Protein AF-A0A4U8T5Z8-F1 (afdb_monomer)

Radius of gyration: 19.54 Å; Cα contacts (8 Å, |Δi|>4): 35; chains: 1; bounding box: 34×48×48 Å

Structure (mmCIF, N/CA/C/O backbone):
data_AF-A0A4U8T5Z8-F1
#
_entry.id   AF-A0A4U8T5Z8-F1
#
loop_
_atom_site.group_PDB
_atom_site.id
_atom_site.type_symbol
_atom_site.label_atom_id
_atom_site.label_alt_id
_atom_site.label_comp_id
_atom_site.label_asym_id
_atom_site.label_entity_id
_atom_site.label_seq_id
_atom_site.pdbx_PDB_ins_code
_atom_site.Cartn_x
_atom_site.Cartn_y
_atom_site.Cartn_z
_atom_site.occupancy
_atom_site.B_iso_or_equiv
_atom_site.auth_seq_id
_atom_site.auth_comp_id
_atom_site.auth_asym_id
_atom_site.auth_atom_id
_atom_site.pdbx_PDB_model_num
ATOM 1 N N . MET A 1 1 ? -24.055 36.782 -3.676 1.00 59.88 1 MET A N 1
ATOM 2 C CA . MET A 1 1 ? -22.616 37.015 -3.956 1.00 59.88 1 MET A CA 1
ATOM 3 C C . MET A 1 1 ? -21.7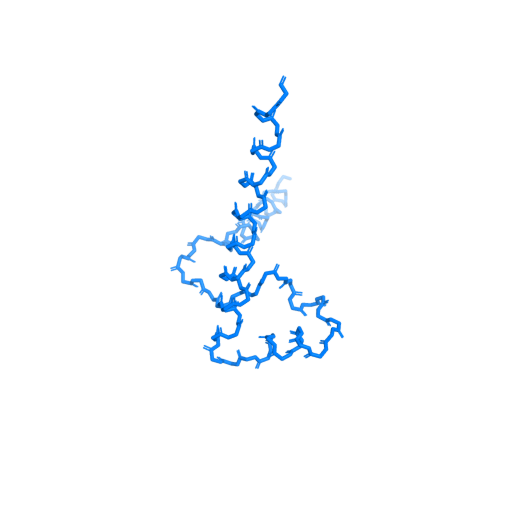08 36.577 -2.806 1.00 59.88 1 MET A C 1
ATOM 5 O O . MET A 1 1 ? -20.834 35.757 -3.040 1.00 59.88 1 MET A O 1
ATOM 9 N N . LYS A 1 2 ? -21.946 37.013 -1.560 1.00 58.66 2 LYS A N 1
ATOM 10 C CA . LYS A 1 2 ? -21.131 36.641 -0.381 1.00 58.66 2 LYS A CA 1
ATOM 11 C C . LYS A 1 2 ? -21.041 35.124 -0.110 1.00 58.66 2 LYS A C 1
ATOM 13 O O . LYS A 1 2 ? -19.957 34.627 0.157 1.00 58.66 2 LYS A O 1
ATOM 18 N N . HIS A 1 3 ? -22.136 34.376 -0.276 1.00 63.25 3 HIS A N 1
ATOM 19 C CA . HIS A 1 3 ? -22.136 32.910 -0.116 1.00 63.25 3 HIS A CA 1
ATOM 20 C C . HIS A 1 3 ? -21.332 32.163 -1.190 1.00 63.25 3 HIS A C 1
ATOM 22 O O . HIS A 1 3 ? -20.741 31.132 -0.896 1.00 63.25 3 HIS A O 1
ATOM 28 N N . PHE A 1 4 ? -21.261 32.699 -2.412 1.00 69.00 4 PHE A N 1
ATOM 29 C CA . PHE A 1 4 ? -20.518 32.071 -3.508 1.00 69.00 4 PHE A CA 1
ATOM 30 C C . PHE A 1 4 ? -19.002 32.186 -3.287 1.00 69.00 4 PHE A C 1
ATOM 32 O O . PHE A 1 4 ? -18.268 31.227 -3.485 1.00 69.00 4 PHE A O 1
ATOM 39 N N . ILE A 1 5 ? -18.548 33.331 -2.764 1.00 74.38 5 ILE A N 1
ATOM 40 C CA . ILE A 1 5 ? -17.146 33.566 -2.381 1.00 74.38 5 ILE A CA 1
ATOM 41 C C . ILE A 1 5 ? -16.720 32.620 -1.248 1.00 74.38 5 ILE A C 1
ATOM 43 O O . ILE A 1 5 ? -15.619 32.080 -1.276 1.00 74.38 5 ILE A O 1
ATOM 47 N N . ILE A 1 6 ? -17.609 32.379 -0.281 1.00 71.25 6 ILE A N 1
ATOM 48 C CA . ILE A 1 6 ? -17.362 31.461 0.837 1.00 71.25 6 ILE A CA 1
ATOM 49 C C . ILE A 1 6 ? -17.203 30.017 0.335 1.00 71.25 6 ILE A C 1
ATOM 51 O O . ILE A 1 6 ? -16.262 29.340 0.734 1.00 71.25 6 ILE A O 1
ATOM 55 N N . ILE A 1 7 ? -18.058 29.566 -0.588 1.00 73.69 7 ILE A N 1
ATOM 56 C CA . ILE A 1 7 ? -17.959 28.226 -1.194 1.00 73.69 7 ILE A CA 1
ATOM 57 C C . ILE A 1 7 ? -16.639 28.065 -1.965 1.00 73.69 7 ILE A C 1
ATOM 59 O O . ILE A 1 7 ? -15.962 27.052 -1.807 1.00 73.69 7 ILE A O 1
ATOM 63 N N . CYS A 1 8 ? -16.221 29.074 -2.735 1.00 67.25 8 CYS A N 1
ATOM 64 C CA . CYS A 1 8 ? -14.933 29.044 -3.433 1.00 67.25 8 CYS A CA 1
ATOM 65 C C . CYS A 1 8 ? -13.736 28.991 -2.468 1.00 67.25 8 CYS A C 1
ATOM 67 O O . CYS A 1 8 ? -12.768 28.287 -2.742 1.00 67.25 8 CYS A O 1
ATOM 69 N N . LEU A 1 9 ? -13.791 29.693 -1.332 1.00 62.41 9 LEU A N 1
ATOM 70 C CA . LEU A 1 9 ? -12.735 29.642 -0.314 1.00 62.41 9 LEU A CA 1
ATOM 71 C C . LEU A 1 9 ? -12.644 28.26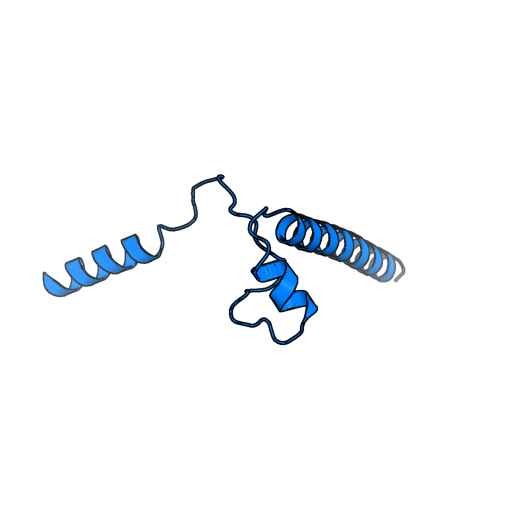2 0.354 1.00 62.41 9 LEU A C 1
ATOM 73 O O . LEU A 1 9 ? -11.540 27.759 0.533 1.00 62.41 9 LEU A O 1
ATOM 77 N N . PHE A 1 10 ? -13.777 27.613 0.645 1.00 62.97 10 PHE A N 1
ATOM 78 C CA . PHE A 1 10 ? -13.784 26.250 1.190 1.00 62.97 10 PHE A CA 1
ATOM 79 C C . PHE A 1 10 ? -13.264 25.204 0.197 1.00 62.97 10 PHE A C 1
ATOM 81 O O . PHE A 1 10 ? -12.540 24.300 0.602 1.00 62.97 10 PHE A O 1
ATOM 88 N N . LEU A 1 11 ? -13.562 25.344 -1.099 1.00 59.59 11 LEU A N 1
ATOM 89 C CA . LEU A 1 11 ? -13.049 24.428 -2.123 1.00 59.59 11 LEU A CA 1
ATOM 90 C C . LEU A 1 11 ? -11.518 24.466 -2.222 1.00 59.59 11 LEU A C 1
ATOM 92 O O . LEU A 1 11 ? -10.906 23.415 -2.347 1.00 59.59 11 LEU A O 1
ATOM 96 N N . ASN A 1 12 ? -10.887 25.638 -2.097 1.00 60.66 12 ASN A N 1
ATOM 97 C CA . ASN A 1 12 ? -9.423 25.756 -2.164 1.00 60.66 12 ASN A CA 1
ATOM 98 C C . ASN A 1 12 ? -8.700 25.110 -0.968 1.00 60.66 12 ASN A C 1
ATOM 100 O O . ASN A 1 12 ? -7.572 24.654 -1.124 1.00 60.66 12 ASN A O 1
ATOM 104 N N . ILE A 1 13 ? -9.344 25.027 0.201 1.00 58.12 13 ILE A N 1
ATOM 105 C CA . ILE A 1 13 ? -8.769 24.363 1.384 1.00 58.12 13 ILE A CA 1
ATOM 106 C C . ILE A 1 13 ? -8.775 22.836 1.204 1.00 58.12 13 ILE A C 1
ATOM 108 O O . ILE A 1 13 ? -7.844 22.169 1.639 1.00 58.12 13 ILE A O 1
ATOM 112 N N . ILE A 1 14 ? -9.767 22.287 0.493 1.00 56.72 14 ILE A N 1
ATOM 113 C CA . ILE A 1 14 ? -9.887 20.839 0.238 1.00 56.72 14 ILE A CA 1
ATOM 114 C C . ILE A 1 14 ? -8.813 20.340 -0.752 1.00 56.72 14 ILE A C 1
ATOM 116 O O . ILE A 1 14 ? -8.448 19.171 -0.719 1.00 56.72 14 ILE A O 1
ATOM 120 N N . TYR A 1 15 ? -8.264 21.216 -1.604 1.00 49.66 15 TYR A N 1
ATOM 121 C CA . TYR A 1 15 ? -7.185 20.869 -2.545 1.00 49.66 15 TYR A CA 1
ATOM 122 C C . TYR A 1 15 ? -5.769 21.149 -2.013 1.00 49.66 15 TYR A C 1
ATOM 124 O O . TYR A 1 15 ? -4.799 20.893 -2.724 1.00 49.66 15 TYR A O 1
ATOM 132 N N . ALA A 1 16 ? -5.624 21.668 -0.789 1.00 48.78 16 ALA A N 1
ATOM 133 C CA . ALA A 1 16 ? -4.325 22.013 -0.206 1.00 48.78 16 ALA A CA 1
ATOM 134 C C . ALA A 1 16 ? -3.681 20.874 0.614 1.00 48.78 16 A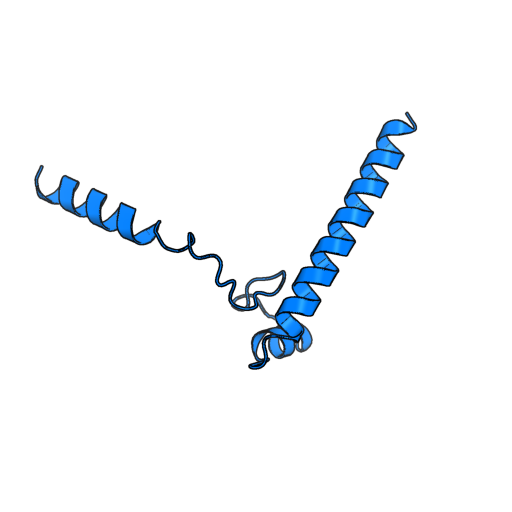LA A C 1
ATOM 136 O O . ALA A 1 16 ? -2.705 21.108 1.321 1.00 48.78 16 ALA A O 1
ATOM 137 N N . GLU A 1 17 ? -4.176 19.640 0.507 1.00 47.44 17 GLU A N 1
ATOM 138 C CA . GLU A 1 17 ? -3.511 18.451 1.052 1.00 47.44 17 GLU A CA 1
ATOM 139 C C . GLU A 1 17 ? -2.737 17.717 -0.056 1.00 47.44 17 GLU A C 1
ATOM 141 O O . GLU A 1 17 ? -3.257 16.764 -0.623 1.00 47.44 17 GLU A O 1
ATOM 146 N N . SER A 1 18 ? -1.514 18.160 -0.386 1.00 53.09 18 SER A N 1
ATOM 147 C CA . SER A 1 18 ? -0.412 17.267 -0.837 1.00 53.09 18 SER A CA 1
ATOM 148 C C . SER A 1 18 ? 0.885 17.994 -1.235 1.00 53.09 18 SER A C 1
ATOM 150 O O . SER A 1 18 ? 1.604 17.521 -2.116 1.00 53.09 18 SER A O 1
ATOM 152 N N . ILE A 1 19 ? 1.221 19.141 -0.638 1.00 52.12 19 ILE A N 1
ATOM 153 C CA . ILE A 1 19 ? 2.573 19.709 -0.790 1.00 52.12 19 ILE A CA 1
ATOM 154 C C . ILE A 1 19 ? 3.264 19.672 0.567 1.00 52.12 19 ILE A C 1
ATOM 156 O O . ILE A 1 19 ? 3.602 20.694 1.151 1.00 52.12 19 ILE A O 1
ATOM 160 N N . GLU A 1 20 ? 3.454 18.462 1.080 1.00 44.28 20 GLU A N 1
ATOM 161 C CA . GLU A 1 20 ? 4.455 18.212 2.104 1.00 44.28 20 GLU A CA 1
ATOM 162 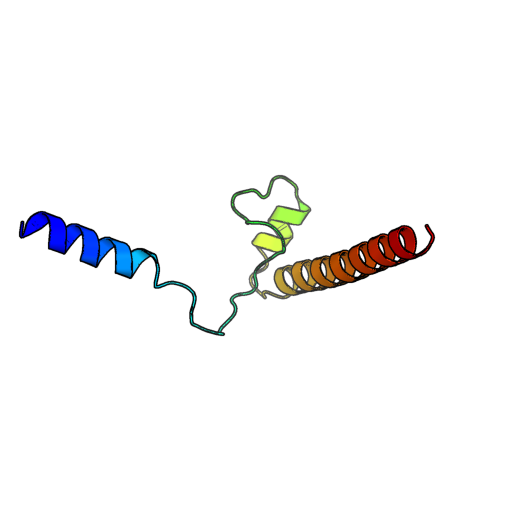C C . GLU A 1 20 ? 5.161 16.904 1.753 1.00 44.28 20 GLU A C 1
ATOM 164 O O . GLU A 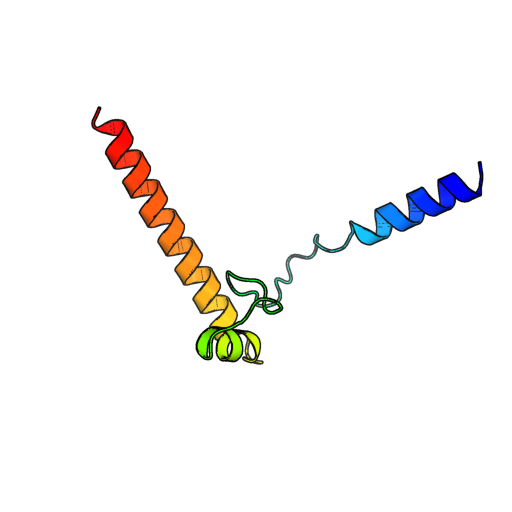1 20 ? 4.571 15.824 1.741 1.00 44.28 20 GLU A O 1
ATOM 169 N N . SER A 1 21 ? 6.435 17.018 1.394 1.00 54.69 21 SER A N 1
ATOM 170 C CA . SER A 1 21 ? 7.366 15.924 1.125 1.00 54.69 21 SER A CA 1
ATOM 171 C C . SER A 1 21 ? 7.782 15.214 2.420 1.00 54.69 21 SER A C 1
ATOM 173 O O . SER A 1 21 ? 8.967 15.042 2.686 1.00 54.69 21 SER A O 1
ATOM 175 N N . ASN A 1 22 ? 6.790 14.795 3.202 1.00 50.56 22 ASN A N 1
ATOM 176 C CA . ASN A 1 22 ? 6.899 13.886 4.336 1.00 50.56 22 ASN A CA 1
ATOM 177 C C . ASN A 1 22 ? 6.019 12.683 3.978 1.00 50.56 22 ASN A C 1
ATOM 179 O O . ASN A 1 22 ? 4.916 12.527 4.499 1.00 50.56 22 ASN A O 1
ATOM 183 N N . VAL A 1 23 ? 6.433 11.928 2.955 1.00 58.44 23 VAL A N 1
ATOM 184 C CA . VAL A 1 23 ? 5.614 10.884 2.325 1.00 58.44 23 VAL A CA 1
ATOM 185 C C . VAL A 1 23 ? 5.327 9.806 3.364 1.00 58.44 23 VAL A C 1
ATOM 187 O O . VAL A 1 23 ? 6.176 8.972 3.662 1.00 58.44 23 VAL A O 1
ATOM 190 N N . SER A 1 24 ? 4.133 9.856 3.954 1.00 65.75 24 SER A N 1
ATOM 191 C CA . SER A 1 24 ? 3.606 8.749 4.743 1.00 65.75 24 SER A CA 1
ATOM 192 C C . SER A 1 24 ? 3.701 7.476 3.890 1.00 65.75 24 SER A C 1
ATOM 194 O O . SER A 1 24 ? 3.328 7.540 2.712 1.00 65.75 24 SER A O 1
ATOM 196 N N . PRO A 1 25 ? 4.214 6.358 4.439 1.00 67.44 25 PRO A N 1
ATOM 197 C CA . PRO A 1 25 ? 4.353 5.107 3.706 1.00 67.44 25 PRO A CA 1
ATOM 198 C C . PRO A 1 25 ? 3.037 4.753 3.017 1.00 67.44 25 PRO A C 1
ATOM 200 O O . PRO A 1 25 ? 2.005 4.584 3.674 1.00 67.44 25 PRO A O 1
ATOM 203 N N . LYS A 1 26 ? 3.047 4.697 1.683 1.00 85.19 26 LYS A N 1
ATOM 204 C CA . LYS A 1 26 ? 1.833 4.507 0.891 1.00 85.19 26 LYS A CA 1
ATOM 205 C C . LYS A 1 26 ? 2.034 3.357 -0.091 1.00 85.19 26 LYS A C 1
ATOM 207 O O . LYS A 1 26 ? 2.899 3.469 -0.953 1.00 85.19 26 LYS A O 1
ATOM 212 N N . PRO A 1 27 ? 1.223 2.292 -0.002 1.00 92.88 27 PRO A N 1
ATOM 213 C CA . PRO A 1 27 ? 1.310 1.193 -0.947 1.00 92.88 27 PRO A CA 1
ATOM 214 C C . PRO A 1 27 ? 0.837 1.626 -2.342 1.00 92.88 27 PRO A C 1
ATOM 216 O O . PRO A 1 27 ? 0.155 2.644 -2.514 1.00 92.88 27 PRO A O 1
ATOM 219 N N . SER A 1 28 ? 1.156 0.812 -3.344 1.00 94.38 28 SER A N 1
ATOM 220 C CA . SER A 1 28 ? 0.795 0.992 -4.757 1.00 94.38 28 SER A CA 1
ATOM 221 C C . SER A 1 28 ? -0.718 0.972 -5.026 1.00 94.38 28 SER A C 1
ATOM 223 O O . SER A 1 28 ? -1.174 1.329 -6.115 1.00 94.38 28 SER A O 1
ATOM 225 N N . PHE A 1 29 ? -1.518 0.607 -4.024 1.00 93.75 29 PHE A N 1
ATOM 226 C CA . PHE A 1 29 ? -2.974 0.559 -4.060 1.00 93.75 29 PHE A CA 1
ATOM 227 C C . PHE A 1 29 ? -3.587 1.304 -2.859 1.00 93.75 29 PHE A C 1
ATOM 229 O O . PHE A 1 29 ? -2.978 1.430 -1.799 1.00 93.75 29 PHE A O 1
ATOM 236 N N . PRO A 1 30 ? -4.825 1.814 -2.971 1.00 93.00 30 PRO A N 1
ATOM 237 C CA . PRO A 1 30 ? -5.491 2.464 -1.849 1.00 93.00 30 PRO A CA 1
ATOM 238 C C . PRO A 1 30 ? -6.002 1.426 -0.838 1.00 93.00 30 PRO A C 1
ATOM 240 O O . PRO A 1 30 ? -6.817 0.572 -1.183 1.00 93.00 30 PRO A O 1
ATOM 243 N N . CYS A 1 31 ? -5.617 1.559 0.434 1.00 92.38 31 CYS A N 1
ATOM 244 C CA . CYS A 1 31 ? -5.984 0.611 1.495 1.00 92.38 31 CYS A CA 1
ATOM 245 C C . CYS A 1 31 ? -7.492 0.411 1.702 1.00 92.38 31 CYS A C 1
ATOM 247 O O . CYS A 1 31 ? -7.923 -0.677 2.075 1.00 92.38 31 CYS A O 1
ATOM 249 N N . ILE A 1 32 ? -8.324 1.406 1.375 1.00 94.50 32 ILE A N 1
ATOM 250 C CA . ILE A 1 32 ? -9.793 1.260 1.384 1.00 94.50 32 ILE A CA 1
ATOM 251 C C . ILE A 1 32 ? -10.301 0.201 0.389 1.00 94.50 32 ILE A C 1
ATOM 253 O O . ILE A 1 32 ? -11.422 -0.284 0.516 1.00 94.50 32 ILE A O 1
ATOM 257 N N . ARG A 1 33 ? -9.486 -0.167 -0.605 1.00 94.31 33 ARG A N 1
ATOM 258 C CA . ARG A 1 33 ? -9.789 -1.195 -1.607 1.00 94.31 33 ARG A CA 1
ATOM 259 C C . ARG A 1 33 ? -9.086 -2.526 -1.332 1.00 94.31 33 ARG A C 1
ATOM 261 O O . ARG A 1 33 ? -9.170 -3.409 -2.176 1.00 9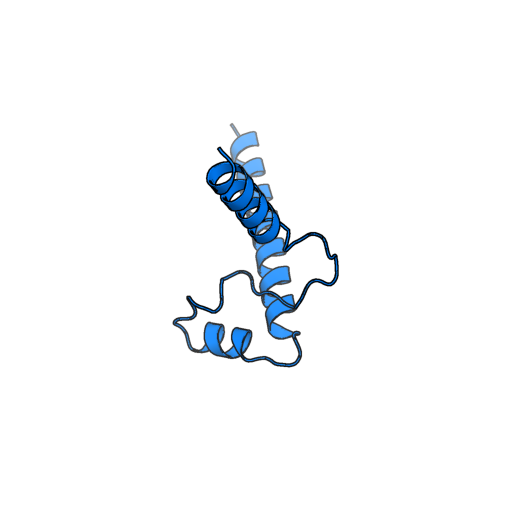4.31 33 ARG A O 1
ATOM 268 N N . ALA A 1 34 ? -8.418 -2.691 -0.189 1.00 96.19 34 ALA A N 1
ATOM 269 C CA . ALA A 1 34 ? -7.760 -3.944 0.168 1.00 96.19 34 ALA A CA 1
ATOM 270 C C . ALA A 1 34 ? -8.789 -5.077 0.340 1.00 96.19 34 ALA A C 1
ATOM 272 O O . ALA A 1 34 ? -9.630 -5.060 1.244 1.00 96.19 34 ALA A O 1
ATOM 273 N N . THR A 1 35 ? -8.705 -6.096 -0.508 1.00 96.25 35 THR A N 1
ATOM 274 C CA . THR A 1 35 ? -9.588 -7.269 -0.496 1.00 96.25 35 THR A CA 1
ATOM 275 C C . THR A 1 35 ? -8.859 -8.521 -0.027 1.00 96.25 35 THR A C 1
ATOM 277 O O . THR A 1 35 ? -9.424 -9.318 0.731 1.00 96.25 35 THR A O 1
ATOM 280 N N . THR A 1 36 ? -7.593 -8.679 -0.411 1.00 97.94 36 THR A N 1
ATOM 281 C CA . THR A 1 36 ? -6.795 -9.866 -0.116 1.00 97.94 36 THR A CA 1
ATOM 282 C C . THR A 1 36 ? -6.147 -9.791 1.263 1.00 97.94 36 THR A C 1
ATOM 284 O O . THR A 1 36 ? -6.004 -8.730 1.872 1.00 97.94 36 THR A O 1
ATOM 287 N N . LYS A 1 37 ? -5.731 -10.951 1.783 1.00 97.88 37 LYS A N 1
ATOM 288 C CA . LYS A 1 37 ? -5.019 -11.025 3.065 1.00 97.88 37 LYS A CA 1
ATOM 289 C C . LYS A 1 37 ? -3.702 -10.242 3.028 1.00 97.88 37 LYS A C 1
ATOM 291 O O . LYS A 1 37 ? -3.373 -9.594 4.011 1.00 97.88 37 LYS A O 1
ATOM 296 N N . ILE A 1 38 ? -2.978 -10.299 1.910 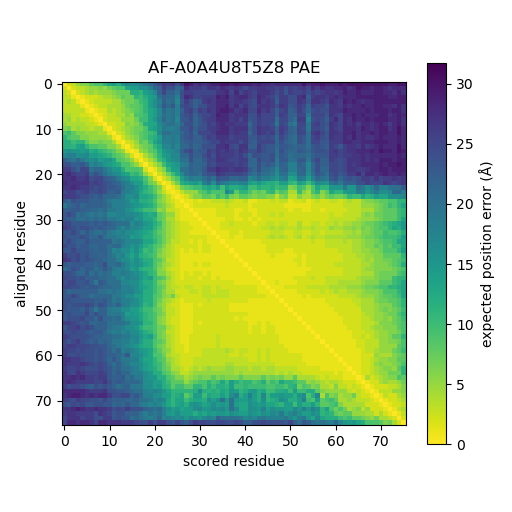1.00 97.19 38 ILE A N 1
ATOM 297 C CA . ILE A 1 38 ? -1.687 -9.620 1.750 1.00 97.19 38 ILE A CA 1
ATOM 298 C C . ILE A 1 38 ? -1.891 -8.108 1.703 1.00 97.19 38 ILE A C 1
ATOM 300 O O . ILE A 1 38 ? -1.234 -7.399 2.452 1.00 97.19 38 ILE A O 1
ATOM 304 N N . GLU A 1 39 ? -2.861 -7.623 0.923 1.00 96.69 39 GLU A N 1
ATOM 305 C CA . GLU A 1 39 ? -3.180 -6.189 0.869 1.00 96.69 39 GLU A CA 1
ATOM 306 C C . GLU A 1 39 ? -3.529 -5.637 2.256 1.00 96.69 39 GLU A C 1
ATOM 308 O O . GLU A 1 39 ? -3.085 -4.556 2.632 1.00 96.69 39 GLU A O 1
ATOM 313 N N . LYS A 1 40 ? -4.284 -6.404 3.053 1.00 97.44 40 LYS A N 1
ATOM 314 C CA . LYS A 1 40 ? -4.604 -6.020 4.433 1.00 97.44 40 LYS A CA 1
ATOM 315 C C . LYS A 1 40 ? -3.361 -5.980 5.318 1.00 97.44 40 LYS A C 1
ATOM 317 O O . LYS A 1 40 ? -3.215 -5.009 6.043 1.00 97.44 40 LYS A O 1
ATOM 322 N N . ILE A 1 41 ? -2.476 -6.979 5.230 1.00 97.38 41 ILE A N 1
ATOM 323 C CA . ILE A 1 41 ? -1.204 -7.010 5.977 1.00 97.38 41 ILE A CA 1
ATOM 324 C C . ILE A 1 41 ? -0.358 -5.779 5.650 1.00 97.38 41 ILE A C 1
ATOM 326 O O . ILE A 1 41 ? 0.074 -5.096 6.572 1.00 97.38 41 ILE A O 1
ATOM 330 N N . ILE A 1 42 ? -0.184 -5.475 4.361 1.00 96.00 42 ILE A N 1
ATOM 331 C CA . ILE A 1 42 ? 0.554 -4.297 3.893 1.00 96.00 42 ILE A CA 1
ATOM 332 C C . ILE A 1 42 ? -0.074 -3.026 4.467 1.00 96.00 42 ILE A C 1
ATOM 334 O O . ILE A 1 42 ? 0.634 -2.167 4.959 1.00 96.00 42 ILE A O 1
ATOM 338 N N . CYS A 1 43 ? -1.401 -2.901 4.463 1.00 95.00 43 CYS A N 1
ATOM 339 C CA . CYS A 1 43 ? -2.072 -1.713 4.988 1.00 95.00 43 CYS A CA 1
ATOM 340 C C . CYS A 1 43 ? -2.022 -1.565 6.513 1.00 95.00 43 CYS A C 1
ATOM 342 O O . CYS A 1 43 ? -2.125 -0.446 7.007 1.00 95.00 43 CYS A O 1
ATOM 344 N N . THR A 1 44 ? -1.904 -2.666 7.257 1.00 95.62 44 THR A N 1
ATOM 345 C CA . THR A 1 44 ? -1.858 -2.660 8.729 1.00 95.62 44 THR A CA 1
ATOM 346 C C . THR A 1 44 ? -0.442 -2.634 9.296 1.00 95.62 44 THR A C 1
ATOM 348 O O . THR A 1 44 ? -0.288 -2.686 10.512 1.00 95.62 44 THR A O 1
ATOM 351 N N . ASP A 1 45 ? 0.587 -2.606 8.449 1.00 94.81 45 ASP A N 1
ATOM 352 C CA . ASP A 1 45 ? 1.972 -2.521 8.899 1.00 94.81 45 ASP A CA 1
ATOM 353 C C . ASP A 1 45 ? 2.270 -1.132 9.474 1.00 94.81 45 ASP A C 1
ATOM 355 O O . ASP A 1 45 ? 2.423 -0.155 8.748 1.00 94.81 45 ASP A O 1
ATOM 359 N N . GLU A 1 46 ? 2.347 -1.036 10.796 1.00 91.69 46 GLU A N 1
ATOM 360 C CA . GLU A 1 46 ? 2.598 0.235 11.478 1.00 91.69 46 GLU A CA 1
ATOM 361 C C . GLU A 1 46 ? 4.009 0.781 11.217 1.00 91.69 46 GLU A C 1
ATOM 363 O O . GLU A 1 46 ? 4.231 1.984 11.359 1.00 91.69 46 GLU A O 1
ATOM 368 N N . SER A 1 47 ? 4.958 -0.083 10.832 1.00 92.69 47 SER A N 1
ATOM 369 C CA . SER A 1 47 ? 6.346 0.318 10.581 1.00 92.69 47 SER A CA 1
ATOM 370 C C . SER A 1 47 ? 6.516 1.115 9.287 1.00 92.69 47 SER A C 1
ATOM 372 O O . SER A 1 47 ? 7.451 1.908 9.176 1.00 92.69 47 SER A O 1
ATOM 374 N N . GLY A 1 48 ? 5.614 0.943 8.315 1.00 92.81 48 GLY A N 1
ATOM 375 C CA . GLY A 1 48 ? 5.744 1.568 7.003 1.00 92.81 48 GLY A CA 1
ATOM 376 C C . GLY A 1 48 ? 6.585 0.771 5.999 1.00 92.81 48 GLY A C 1
ATOM 377 O O . GLY A 1 48 ? 6.625 1.118 4.816 1.00 92.81 48 GLY A O 1
ATOM 378 N N . GLU A 1 49 ? 7.305 -0.259 6.447 1.00 95.62 49 GLU A N 1
ATOM 379 C CA . GLU A 1 49 ? 8.293 -0.961 5.626 1.00 95.62 49 GLU A CA 1
ATOM 380 C C . GLU A 1 49 ? 7.633 -1.728 4.479 1.00 95.62 49 GLU A C 1
ATOM 382 O O . GLU A 1 49 ? 8.122 -1.692 3.348 1.00 95.62 49 GLU A O 1
ATOM 387 N N . LEU A 1 50 ? 6.492 -2.375 4.733 1.00 96.25 50 LEU A N 1
ATOM 388 C CA . LEU A 1 50 ? 5.776 -3.135 3.712 1.00 96.25 50 LEU A CA 1
ATOM 389 C C . LEU A 1 50 ? 5.082 -2.236 2.691 1.00 96.25 50 LEU A C 1
ATOM 391 O O . LEU A 1 50 ? 5.033 -2.5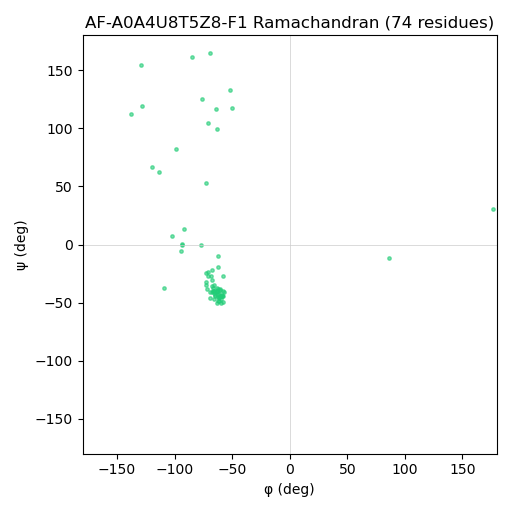93 1.515 1.00 96.25 50 LEU A O 1
ATOM 395 N N . GLN A 1 51 ? 4.566 -1.075 3.100 1.00 95.94 51 GLN A N 1
ATOM 396 C CA . GLN A 1 51 ? 3.987 -0.111 2.164 1.00 95.94 51 GLN A CA 1
ATOM 397 C C . GLN A 1 51 ? 5.057 0.452 1.227 1.00 95.94 51 GLN A C 1
ATOM 399 O O . GLN A 1 51 ? 4.813 0.570 0.026 1.00 95.94 51 GLN A O 1
ATOM 404 N N . ASN A 1 52 ? 6.242 0.759 1.764 1.00 94.75 52 ASN A N 1
ATOM 405 C CA . ASN A 1 52 ? 7.370 1.240 0.969 1.00 94.75 52 ASN A CA 1
ATOM 406 C C . ASN A 1 52 ? 7.861 0.161 0.001 1.00 94.75 52 ASN A C 1
ATOM 408 O O . ASN A 1 52 ? 7.982 0.427 -1.191 1.00 94.75 52 ASN A O 1
ATOM 412 N N . LEU A 1 53 ? 8.048 -1.075 0.477 1.00 95.75 53 LEU A N 1
ATOM 413 C CA . LEU A 1 53 ? 8.470 -2.187 -0.373 1.00 95.75 53 LEU A CA 1
ATOM 414 C C . LEU A 1 53 ? 7.486 -2.445 -1.525 1.00 95.75 53 LEU A C 1
ATOM 416 O O . LEU A 1 53 ? 7.912 -2.638 -2.662 1.00 95.75 53 LEU A O 1
ATOM 420 N N . ASP A 1 54 ? 6.180 -2.439 -1.247 1.00 96.12 54 ASP A N 1
ATOM 421 C CA . ASP A 1 54 ? 5.139 -2.594 -2.270 1.00 96.12 54 ASP A CA 1
ATOM 422 C C . ASP A 1 54 ? 5.200 -1.474 -3.322 1.00 96.12 54 ASP A C 1
ATOM 424 O O . ASP A 1 54 ? 5.153 -1.743 -4.526 1.00 96.12 54 ASP A O 1
ATOM 428 N N . SER A 1 55 ? 5.374 -0.224 -2.880 1.00 94.62 55 SER A N 1
ATOM 429 C CA . SER A 1 55 ? 5.527 0.930 -3.770 1.00 94.62 55 SER A CA 1
ATOM 430 C C . SER A 1 55 ? 6.776 0.815 -4.650 1.00 94.62 55 SER A C 1
ATOM 432 O O . SER A 1 55 ? 6.674 0.953 -5.873 1.00 94.62 55 SER A O 1
ATOM 434 N N . ASP A 1 56 ? 7.928 0.503 -4.055 1.00 94.81 56 ASP A N 1
ATOM 435 C CA . ASP A 1 56 ? 9.210 0.373 -4.755 1.00 94.81 56 ASP A CA 1
ATOM 436 C C . ASP A 1 56 ? 9.160 -0.751 -5.799 1.00 94.81 56 ASP A C 1
ATOM 438 O O . ASP A 1 56 ? 9.572 -0.583 -6.950 1.00 94.81 56 ASP A O 1
ATOM 442 N N . MET A 1 57 ? 8.607 -1.910 -5.429 1.00 94.75 57 MET A N 1
ATOM 443 C CA . MET A 1 57 ? 8.456 -3.035 -6.351 1.00 94.75 57 MET A CA 1
ATOM 444 C C . MET A 1 57 ? 7.534 -2.696 -7.524 1.00 94.75 57 MET A C 1
ATOM 446 O O . MET A 1 57 ? 7.832 -3.062 -8.666 1.00 94.75 57 MET A O 1
ATOM 450 N N . ASN A 1 58 ? 6.435 -1.988 -7.265 1.00 95.06 58 ASN A N 1
ATOM 451 C CA . ASN A 1 58 ? 5.517 -1.547 -8.309 1.00 95.06 58 ASN A CA 1
ATOM 452 C C . ASN A 1 58 ? 6.176 -0.527 -9.254 1.00 95.06 58 ASN A C 1
ATOM 454 O O . ASN A 1 58 ? 5.999 -0.614 -10.471 1.00 95.06 58 ASN A O 1
ATOM 458 N N . GLU A 1 59 ? 6.979 0.405 -8.734 1.00 93.56 59 GLU A N 1
ATOM 459 C CA . GLU A 1 59 ? 7.755 1.336 -9.560 1.00 93.56 59 GLU A CA 1
ATOM 460 C C . GLU A 1 59 ? 8.726 0.588 -10.481 1.00 93.56 59 GLU A C 1
ATOM 462 O O . GLU A 1 59 ? 8.712 0.787 -11.700 1.00 93.56 59 GLU A O 1
ATOM 467 N N . VAL A 1 60 ? 9.518 -0.331 -9.922 1.00 95.00 60 VAL A N 1
ATOM 468 C CA . VAL A 1 60 ? 10.474 -1.135 -10.693 1.00 95.00 60 VAL A CA 1
ATOM 469 C C . VAL A 1 60 ? 9.763 -1.943 -11.778 1.00 95.00 60 VAL A C 1
ATOM 471 O O . VAL A 1 60 ? 10.218 -1.965 -12.925 1.00 95.00 60 VAL A O 1
ATOM 474 N N . PHE A 1 61 ? 8.628 -2.566 -11.455 1.00 92.38 61 PHE A N 1
ATOM 475 C CA . PHE A 1 61 ? 7.828 -3.306 -12.428 1.00 92.38 61 PHE A CA 1
ATOM 476 C C . PHE A 1 61 ? 7.354 -2.410 -13.580 1.00 92.38 61 PHE A C 1
ATOM 478 O O . PHE A 1 61 ? 7.542 -2.764 -14.746 1.00 92.38 61 PHE A O 1
ATOM 485 N N . ASN A 1 62 ? 6.823 -1.224 -13.276 1.00 92.94 62 ASN A N 1
ATOM 486 C CA . ASN A 1 62 ? 6.361 -0.272 -14.289 1.00 92.94 62 ASN A CA 1
ATOM 487 C C . ASN A 1 62 ? 7.502 0.219 -15.189 1.00 92.94 62 ASN A C 1
ATOM 489 O O . ASN A 1 62 ? 7.331 0.310 -16.405 1.00 92.94 62 ASN A O 1
ATOM 493 N N . ILE A 1 63 ? 8.686 0.477 -14.625 1.00 93.19 63 ILE A N 1
ATOM 494 C CA . ILE A 1 63 ? 9.881 0.846 -15.398 1.00 93.19 63 ILE A CA 1
ATOM 495 C C . ILE A 1 63 ? 10.270 -0.279 -16.356 1.00 93.19 63 ILE A C 1
ATOM 497 O O . ILE A 1 63 ? 10.581 -0.027 -17.522 1.00 93.19 63 ILE A O 1
ATOM 501 N N . ILE A 1 64 ? 10.287 -1.519 -15.868 1.00 93.50 64 ILE A N 1
ATOM 502 C CA . ILE A 1 64 ? 10.654 -2.685 -16.669 1.00 93.50 64 ILE A CA 1
ATOM 503 C C . ILE A 1 64 ? 9.651 -2.874 -17.807 1.00 93.50 64 ILE A C 1
ATOM 505 O O . ILE A 1 64 ? 10.064 -2.967 -18.962 1.00 93.50 64 ILE A O 1
ATOM 509 N N . MET A 1 65 ? 8.353 -2.868 -17.507 1.00 91.12 65 MET A N 1
ATOM 510 C CA . MET A 1 65 ? 7.301 -3.040 -18.508 1.00 91.12 65 MET A CA 1
ATOM 511 C C . MET A 1 65 ? 7.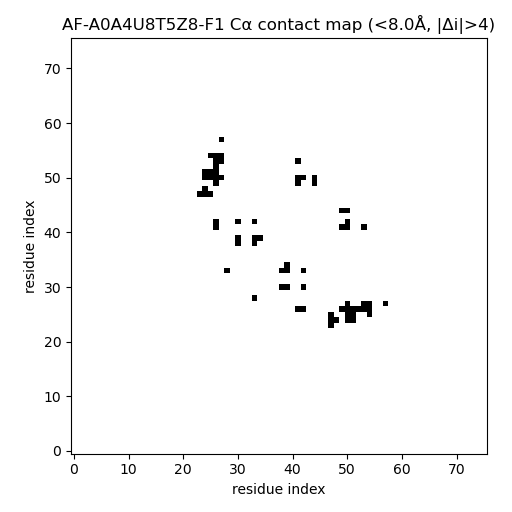303 -1.917 -19.544 1.00 91.12 65 MET A C 1
ATOM 513 O O . MET A 1 65 ? 7.313 -2.202 -20.737 1.00 91.12 65 MET A O 1
ATOM 517 N N . GLY A 1 66 ? 7.432 -0.657 -19.121 1.00 89.31 66 GLY A N 1
ATOM 518 C CA . GLY A 1 66 ? 7.544 0.466 -20.052 1.00 89.31 66 GLY A CA 1
ATOM 519 C C . GLY A 1 66 ? 8.771 0.362 -20.966 1.00 89.31 66 GLY A C 1
ATOM 520 O O . GLY A 1 66 ? 8.689 0.658 -22.157 1.00 89.31 66 GLY A O 1
ATOM 521 N N . LYS A 1 67 ? 9.914 -0.117 -20.452 1.00 84.00 67 LYS A N 1
ATOM 522 C CA . LYS A 1 67 ? 11.103 -0.388 -21.281 1.00 84.00 67 LYS A CA 1
ATOM 523 C C . LYS A 1 67 ? 10.866 -1.522 -22.274 1.00 84.00 67 LYS A C 1
ATOM 525 O O . LYS A 1 67 ? 11.321 -1.414 -23.412 1.00 84.00 67 LYS A O 1
ATOM 530 N N . TYR A 1 68 ? 10.177 -2.586 -21.865 1.00 81.94 68 TYR A N 1
ATOM 531 C CA . TYR A 1 68 ? 9.794 -3.662 -22.776 1.00 81.94 68 TYR A CA 1
ATOM 532 C C . TYR A 1 68 ? 8.878 -3.138 -23.881 1.00 81.94 68 TYR A C 1
ATOM 534 O O . TYR A 1 68 ? 9.178 -3.363 -25.051 1.00 81.94 68 TYR A O 1
ATOM 542 N N . ASP A 1 69 ? 7.839 -2.376 -23.544 1.00 82.69 69 ASP A N 1
ATOM 543 C CA . ASP A 1 69 ? 6.903 -1.806 -24.519 1.00 82.69 69 ASP A CA 1
ATOM 544 C C . ASP A 1 69 ? 7.618 -0.905 -25.539 1.00 82.69 69 ASP A C 1
ATOM 546 O O . ASP A 1 69 ? 7.416 -1.043 -26.748 1.00 82.69 69 ASP A O 1
ATOM 550 N N . LEU A 1 70 ? 8.537 -0.047 -25.080 1.00 76.56 70 LEU A N 1
ATOM 551 C CA . LEU A 1 70 ? 9.386 0.765 -25.960 1.00 76.56 70 LEU A CA 1
ATOM 552 C C . LEU A 1 70 ? 10.283 -0.096 -26.860 1.00 76.56 70 LEU A C 1
ATOM 554 O O . LEU A 1 70 ? 10.434 0.195 -28.047 1.00 76.56 70 LEU A O 1
ATOM 558 N N . ALA A 1 71 ? 10.875 -1.164 -26.323 1.00 77.00 71 ALA A N 1
ATOM 559 C CA . ALA A 1 71 ? 11.708 -2.080 -27.098 1.00 77.00 71 ALA A CA 1
ATOM 560 C C . ALA A 1 71 ? 10.908 -2.849 -28.167 1.00 77.00 71 ALA A C 1
ATOM 562 O O . ALA A 1 71 ? 11.438 -3.095 -29.250 1.00 77.00 71 ALA A O 1
ATOM 563 N N . TYR A 1 72 ? 9.646 -3.204 -27.897 1.00 68.19 72 TYR A N 1
ATOM 564 C CA . TYR A 1 72 ? 8.752 -3.809 -28.889 1.00 68.19 72 TYR A CA 1
ATOM 565 C C . TYR A 1 72 ? 8.345 -2.812 -29.980 1.00 68.19 72 TYR A C 1
ATOM 567 O O . TYR A 1 72 ? 8.349 -3.170 -31.156 1.00 68.19 72 TYR A O 1
ATOM 575 N N . MET A 1 73 ? 8.049 -1.561 -29.619 1.00 68.25 73 MET A N 1
ATOM 576 C CA . MET A 1 73 ? 7.656 -0.518 -30.577 1.00 68.25 73 MET A CA 1
ATOM 577 C C . MET A 1 73 ? 8.798 -0.110 -31.519 1.00 68.25 73 MET A C 1
ATOM 579 O O . MET A 1 73 ? 8.556 0.122 -32.696 1.00 68.25 73 MET A O 1
ATOM 583 N N . ASN A 1 74 ? 10.042 -0.084 -31.031 1.00 76.06 74 ASN A N 1
ATOM 584 C CA . ASN A 1 74 ? 11.232 0.256 -31.827 1.00 76.06 74 ASN A CA 1
ATOM 585 C C . ASN A 1 74 ? 11.721 -0.877 -32.750 1.00 76.06 74 ASN A C 1
ATOM 587 O O . ASN A 1 74 ? 12.744 -0.728 -33.418 1.00 76.06 74 ASN A O 1
ATOM 591 N N . LYS A 1 75 ? 11.051 -2.036 -32.741 1.00 71.81 75 LYS A N 1
ATOM 592 C CA . LYS A 1 75 ? 11.392 -3.194 -33.580 1.00 71.81 75 LYS A CA 1
ATOM 593 C C . LYS A 1 75 ? 10.603 -3.245 -34.898 1.00 71.81 75 LYS A C 1
ATOM 595 O O . LYS A 1 75 ? 10.884 -4.129 -35.707 1.00 71.81 75 LYS A O 1
ATOM 600 N N . ASN A 1 76 ? 9.646 -2.330 -35.080 1.00 52.81 76 ASN A N 1
ATOM 601 C CA . ASN A 1 76 ? 8.849 -2.122 -36.295 1.00 52.81 76 ASN A CA 1
ATOM 602 C C . ASN A 1 76 ? 9.355 -0.905 -37.076 1.00 52.81 76 ASN A C 1
ATOM 604 O O . ASN A 1 76 ? 9.147 -0.896 -38.308 1.00 52.81 76 ASN A O 1
#

Mean predicted aligned error: 12.52 Å

Solvent-accessible surface area (backbone atoms only — not comparable to full-atom values): 4597 Å² total; per-residue (Å²): 111,72,69,58,55,51,52,54,55,54,54,56,60,74,69,64,80,80,91,63,97,69,78,68,63,54,43,78,58,64,64,94,69,49,80,50,74,65,48,43,51,37,62,67,44,86,85,30,59,53,13,42,52,44,28,52,53,50,50,52,49,51,54,50,51,53,52,49,54,51,56,60,62,76,72,114

Organism: NCBI:txid1548018

Secondary structure (DSSP, 8-state):
-HHHHHHHHHHHHHT------------SS-GGG--SHHHHHHHH-TTSHHHHHHHHHHHHHHHHHHHHHHHHHTT-

Foldseek 3Di:
DVVVVVVVVVVVVVPPPDPDPPDQLAAPDDLVPDDDPLSVVLVPPPVSPSSNVNRVVVVVVVVVVVVVVVVVVVVD

pLDDT: mean 80.26, std 16.99, range [44.28, 97.94]

Sequence (76 aa):
MKHFIIICLFLNIIYAESIESNVSPKPSFPCIRATTKIEKIICTDESGELQNLDSDMNEVFNIIMGKYDLAYMNKN